Protein AF-A0A6C0JIJ6-F1 (afdb_monomer_lite)

Organism: NCBI:txid1070528

Sequence (146 aa):
MELILEKLKKLEERIAVLEKNEKTASSNNFKESIKSIQLTNNDIELAISSSMSIHIIKILCDENNKKHFLKLKRVLYKFEEGEWSVATDDDITYMFEYVEYLIHSLYKEYSVTLNEEDFLDTNKIIYGLNLKKNLKKIKALFLQSL

Foldseek 3Di:
DVVLVVLLVVLVVVLVVLVVVDPDDDDPPLVVLLVPQDDDPVLLVVVLVAPLLVSLLCSCLPPVNVVQWDADPLWIWGQDPNDTDTQDLSNLLSSSSSVVSNSSVVCVVVVVPDDPCSNCVSHVVPCNVCCVVCVVVSSSVSSVSD

Secondary structure (DSSP, 8-state):
-HHHHHHHHHHHHHHHHHHHTS---S--HHHHHHHTPPP-HHHHHHHHHS-HHHHHHHHHTSTTTGGGEEEETTEEEEEETTEEEEPPHHHHHHHHHHHHHHHHHHHHHSTTSS-HHHHHHHT-S-TTTTHHHHHHHHHHHHHHH-

Radius of gyration: 15.14 Å; chains: 1; bounding box: 36×30×40 Å

Structure (mmCIF, N/CA/C/O backbone):
data_AF-A0A6C0JIJ6-F1
#
_entry.id   AF-A0A6C0JIJ6-F1
#
loop_
_atom_site.group_PDB
_atom_site.id
_atom_site.type_symbol
_atom_site.label_atom_id
_atom_site.label_alt_id
_atom_site.label_comp_id
_atom_site.label_asym_id
_atom_site.label_entity_id
_atom_site.label_seq_id
_atom_site.pdbx_PDB_ins_code
_atom_site.Cartn_x
_atom_site.Cartn_y
_atom_site.Cartn_z
_atom_site.occupancy
_atom_site.B_iso_or_equiv
_atom_site.auth_seq_id
_atom_site.auth_comp_id
_atom_site.auth_asym_id
_atom_site.auth_atom_id
_atom_site.pdbx_PDB_model_num
ATOM 1 N N . MET A 1 1 ? -16.795 -6.074 14.947 1.00 71.25 1 MET A N 1
ATOM 2 C CA . MET A 1 1 ? -15.665 -6.828 14.374 1.00 71.25 1 MET A CA 1
ATOM 3 C C . MET A 1 1 ? -15.957 -7.262 12.938 1.00 71.25 1 MET A C 1
ATOM 5 O O . MET A 1 1 ? -15.049 -7.404 12.125 1.00 71.25 1 MET A O 1
ATOM 9 N N . GLU A 1 2 ? -17.232 -7.475 12.606 1.00 74.44 2 GLU A N 1
ATOM 10 C CA . GLU A 1 2 ? -17.709 -7.980 11.316 1.00 74.44 2 GLU A CA 1
ATOM 11 C C . GLU A 1 2 ? -17.295 -7.120 10.106 1.00 74.44 2 GLU A C 1
ATOM 13 O O . GLU A 1 2 ? -16.848 -7.664 9.098 1.00 74.44 2 GLU A O 1
ATOM 18 N N . LEU A 1 3 ? -17.325 -5.786 10.227 1.00 74.12 3 LEU A N 1
ATOM 19 C CA . LEU A 1 3 ? -16.934 -4.867 9.146 1.00 74.12 3 LEU A CA 1
ATOM 20 C C . LEU A 1 3 ? -15.438 -4.946 8.804 1.00 74.12 3 LEU A C 1
ATOM 22 O O . LEU A 1 3 ? -15.064 -4.912 7.631 1.00 74.12 3 LEU A O 1
ATOM 26 N N . ILE A 1 4 ? -14.574 -5.089 9.815 1.00 77.44 4 ILE A N 1
ATOM 27 C CA . ILE A 1 4 ? -13.127 -5.263 9.618 1.00 77.44 4 ILE A CA 1
ATOM 28 C C . ILE A 1 4 ? -12.835 -6.595 8.923 1.00 77.44 4 ILE A C 1
ATOM 30 O O . ILE A 1 4 ? -12.004 -6.648 8.017 1.00 77.44 4 ILE A O 1
ATOM 34 N N . LEU A 1 5 ? -13.546 -7.663 9.294 1.00 81.25 5 LEU A N 1
ATOM 35 C CA . LEU A 1 5 ? -13.397 -8.976 8.663 1.00 81.25 5 LEU A CA 1
ATOM 36 C C . LEU A 1 5 ? -13.856 -8.969 7.199 1.00 81.25 5 LEU A C 1
ATOM 38 O O . LEU A 1 5 ? -13.166 -9.508 6.335 1.00 81.25 5 LEU A O 1
ATOM 42 N N . GLU A 1 6 ? -14.983 -8.321 6.896 1.00 82.88 6 GLU A N 1
ATOM 43 C CA . GLU A 1 6 ? -15.454 -8.154 5.517 1.00 82.88 6 GLU A CA 1
ATOM 44 C C . GLU A 1 6 ? -14.442 -7.363 4.675 1.00 82.88 6 GLU A C 1
ATOM 46 O O . GLU A 1 6 ? -14.162 -7.692 3.518 1.00 82.88 6 GLU A O 1
ATOM 51 N N . LYS A 1 7 ? -13.862 -6.321 5.271 1.00 81.19 7 LYS A N 1
ATOM 52 C CA . LYS A 1 7 ? -12.854 -5.476 4.642 1.00 81.19 7 LYS A CA 1
ATOM 53 C C . LYS A 1 7 ? -11.560 -6.236 4.352 1.00 81.19 7 LYS A C 1
ATOM 55 O O . LYS A 1 7 ? -11.051 -6.123 3.236 1.00 81.19 7 LYS A O 1
ATOM 60 N N . LEU A 1 8 ? -11.067 -7.015 5.313 1.00 86.06 8 LEU A N 1
ATOM 61 C CA . LEU A 1 8 ? -9.905 -7.887 5.135 1.00 86.06 8 LEU A CA 1
ATOM 62 C C . LEU A 1 8 ? -10.115 -8.839 3.964 1.00 86.06 8 LEU A C 1
ATOM 64 O O . LEU A 1 8 ? -9.317 -8.833 3.033 1.00 86.06 8 LEU A O 1
ATOM 68 N N . LYS A 1 9 ? -11.250 -9.542 3.937 1.00 87.62 9 LYS A N 1
ATOM 69 C CA . LYS A 1 9 ? -11.579 -10.468 2.850 1.00 87.62 9 LYS A CA 1
ATOM 70 C C . LYS A 1 9 ? -11.572 -9.783 1.477 1.00 87.62 9 LYS A C 1
ATOM 72 O O . LYS A 1 9 ? -10.993 -10.296 0.524 1.00 87.62 9 LYS A O 1
ATOM 77 N N . LYS A 1 10 ? -12.170 -8.590 1.367 1.00 88.25 10 LYS A N 1
ATOM 78 C CA . LYS A 1 10 ? -12.162 -7.818 0.111 1.00 88.25 10 LYS A CA 1
ATOM 79 C C . LYS A 1 10 ? -10.755 -7.375 -0.298 1.00 88.25 10 LYS A C 1
ATOM 81 O O . LYS A 1 10 ? -10.474 -7.307 -1.492 1.00 88.25 10 LYS A O 1
ATOM 86 N N . LEU A 1 11 ? -9.893 -7.018 0.654 1.00 87.38 11 LEU A N 1
ATOM 87 C CA . LEU A 1 11 ? -8.501 -6.666 0.366 1.00 87.38 11 LEU A CA 1
ATOM 88 C C . LEU A 1 11 ? -7.709 -7.891 -0.098 1.00 87.38 11 LEU A C 1
ATOM 90 O O . LEU A 1 11 ? -7.051 -7.808 -1.129 1.00 87.38 11 LEU A O 1
ATOM 94 N N . GLU A 1 12 ? -7.842 -9.025 0.589 1.00 89.44 12 GLU A N 1
ATOM 95 C CA . GLU A 1 12 ? -7.211 -10.297 0.214 1.00 89.44 12 GLU A CA 1
ATOM 96 C C . GLU A 1 12 ? -7.570 -10.705 -1.221 1.00 89.44 12 GLU A C 1
ATOM 98 O O . GLU A 1 12 ? -6.688 -10.980 -2.035 1.00 89.44 12 GLU A O 1
ATOM 103 N N . GLU A 1 13 ? -8.859 -10.671 -1.571 1.00 89.75 13 GLU A N 1
ATOM 104 C CA . GLU A 1 13 ? -9.334 -10.996 -2.920 1.00 89.75 13 GLU A CA 1
ATOM 105 C C . GLU A 1 13 ? -8.717 -10.074 -3.983 1.00 89.75 13 GLU A C 1
ATOM 107 O O . GLU A 1 13 ? -8.330 -10.524 -5.065 1.00 89.75 13 GLU A O 1
ATOM 112 N N . ARG A 1 14 ? -8.594 -8.777 -3.683 1.00 88.12 14 ARG A N 1
ATOM 113 C CA . ARG A 1 14 ? -8.036 -7.792 -4.617 1.00 88.12 14 ARG A CA 1
ATOM 114 C C . ARG A 1 14 ? -6.529 -7.916 -4.770 1.00 88.12 14 ARG A C 1
ATOM 116 O O . ARG A 1 14 ? -6.047 -7.860 -5.900 1.00 88.12 14 ARG A O 1
ATOM 123 N N . ILE A 1 15 ? -5.809 -8.123 -3.672 1.00 88.44 15 ILE A N 1
ATOM 124 C CA . ILE A 1 15 ? -4.368 -8.387 -3.681 1.00 88.44 15 ILE A CA 1
ATOM 125 C C . ILE A 1 15 ? -4.089 -9.630 -4.530 1.00 88.44 15 ILE A C 1
ATOM 127 O O . ILE A 1 15 ? -3.274 -9.562 -5.446 1.00 88.44 15 ILE A O 1
ATOM 131 N N . ALA A 1 16 ? -4.844 -10.715 -4.336 1.00 86.81 16 ALA A N 1
ATOM 132 C CA . ALA A 1 16 ? -4.685 -11.938 -5.120 1.00 86.81 16 ALA A CA 1
ATOM 133 C C . ALA A 1 16 ? -4.913 -11.723 -6.630 1.00 86.81 16 ALA A C 1
ATOM 135 O O . ALA A 1 16 ? -4.252 -12.352 -7.458 1.00 86.81 16 ALA A O 1
ATOM 136 N N . VAL A 1 17 ? -5.837 -10.838 -7.022 1.00 86.06 17 VAL A N 1
ATOM 137 C CA . VAL A 1 17 ? -6.045 -10.469 -8.435 1.00 86.06 17 VAL A CA 1
ATOM 138 C C . VAL A 1 17 ? -4.858 -9.674 -8.984 1.00 86.06 17 VAL A C 1
ATOM 140 O O . VAL A 1 17 ? -4.393 -9.968 -10.085 1.00 86.06 17 VAL A O 1
ATOM 143 N N . LEU A 1 18 ? -4.348 -8.696 -8.229 1.00 82.38 18 LEU A N 1
ATOM 144 C CA . LEU A 1 18 ? -3.172 -7.903 -8.614 1.00 82.38 18 LEU A CA 1
ATOM 145 C C . LEU A 1 18 ? -1.918 -8.778 -8.753 1.00 82.38 18 LEU A C 1
ATOM 147 O O . LEU A 1 18 ? -1.104 -8.553 -9.643 1.00 82.38 18 LEU A O 1
ATOM 151 N N . GLU A 1 19 ? -1.783 -9.805 -7.916 1.00 83.00 19 GLU A N 1
ATOM 152 C CA . GLU A 1 19 ? -0.699 -10.783 -8.013 1.00 83.00 19 GLU A CA 1
ATOM 153 C C . GLU A 1 19 ? -0.834 -11.702 -9.234 1.00 83.00 19 GLU A C 1
ATOM 155 O O . GLU A 1 19 ? 0.158 -11.961 -9.907 1.00 83.00 19 GLU A O 1
ATOM 160 N N . LYS A 1 20 ? -2.049 -12.156 -9.573 1.00 78.31 20 LYS A N 1
ATOM 161 C CA . LYS A 1 20 ? -2.295 -13.048 -10.724 1.00 78.31 20 LYS A CA 1
ATOM 162 C C . LYS A 1 20 ? -2.149 -12.380 -12.089 1.00 78.31 20 LYS A C 1
ATOM 164 O O . LYS A 1 20 ? -1.862 -13.065 -13.067 1.00 78.31 20 LYS A O 1
ATOM 169 N N . ASN A 1 21 ? -2.403 -11.076 -12.178 1.00 70.12 21 ASN A N 1
ATOM 170 C CA . ASN A 1 21 ? -2.328 -10.336 -13.441 1.00 70.12 21 ASN A CA 1
ATOM 171 C C . ASN A 1 21 ? -0.884 -10.108 -13.919 1.00 70.12 21 ASN A C 1
ATOM 173 O O . ASN A 1 21 ? -0.673 -9.687 -15.058 1.00 70.12 21 ASN A O 1
ATOM 177 N N . GLU A 1 22 ? 0.107 -10.403 -13.080 1.00 65.75 22 GLU A N 1
ATOM 178 C CA . GLU A 1 22 ? 1.513 -10.329 -13.441 1.00 65.75 22 GLU A CA 1
ATOM 179 C C . GLU A 1 22 ? 1.902 -11.586 -14.231 1.00 65.75 22 GLU A C 1
ATOM 181 O O . GLU A 1 22 ? 1.859 -12.714 -13.736 1.00 65.75 22 GLU A O 1
ATOM 186 N N . LYS A 1 23 ? 2.221 -11.406 -15.516 1.00 51.22 23 LYS A N 1
ATOM 187 C CA . LYS A 1 23 ? 2.660 -12.506 -16.376 1.00 51.22 23 LYS A CA 1
ATOM 188 C C . LYS A 1 23 ? 3.990 -13.037 -15.849 1.00 51.22 23 LYS A C 1
ATOM 190 O O . LYS A 1 23 ? 4.976 -12.313 -15.839 1.00 51.22 23 LYS A O 1
ATOM 195 N N . THR A 1 24 ? 3.992 -14.310 -15.468 1.00 54.41 24 THR A N 1
ATOM 196 C CA . THR A 1 24 ? 5.156 -15.141 -15.138 1.00 54.41 24 THR A CA 1
ATOM 197 C C . THR A 1 24 ? 6.430 -14.755 -15.901 1.00 54.41 24 THR A C 1
ATOM 199 O O . THR A 1 24 ? 6.564 -15.080 -17.081 1.00 54.41 24 THR A O 1
ATOM 202 N N . ALA A 1 25 ? 7.373 -14.140 -15.192 1.00 42.53 25 ALA A N 1
ATOM 203 C CA . ALA A 1 25 ? 8.815 -14.223 -15.400 1.00 42.53 25 ALA A CA 1
ATOM 204 C C . ALA A 1 25 ? 9.478 -13.939 -14.039 1.00 42.53 25 ALA A C 1
ATOM 206 O O . ALA A 1 25 ? 9.055 -13.054 -13.309 1.00 42.53 25 ALA A O 1
ATOM 207 N N . SER A 1 26 ? 10.418 -14.796 -13.655 1.00 46.69 26 SER A N 1
ATOM 208 C CA . SER A 1 26 ? 11.099 -14.855 -12.356 1.00 46.69 26 SER A CA 1
ATOM 209 C C . SER A 1 26 ? 11.930 -13.595 -12.070 1.00 46.69 26 SER A C 1
ATOM 211 O O . SER A 1 26 ? 12.967 -13.454 -12.707 1.00 46.69 26 SER A O 1
ATOM 213 N N . SER A 1 27 ? 11.554 -12.699 -11.143 1.00 48.03 27 SER A N 1
ATOM 214 C CA . SER A 1 27 ? 12.083 -12.609 -9.763 1.00 48.03 27 SER A CA 1
ATOM 215 C C . SER A 1 27 ? 11.502 -11.393 -8.974 1.00 48.03 27 SER A C 1
ATOM 217 O O . SER A 1 27 ? 11.777 -10.231 -9.257 1.00 48.03 27 SER A O 1
ATOM 219 N N . ASN A 1 28 ? 10.728 -11.668 -7.911 1.00 55.59 28 ASN A N 1
ATOM 220 C CA . ASN A 1 28 ? 9.853 -10.742 -7.151 1.00 55.59 28 ASN A CA 1
ATOM 221 C C . ASN A 1 28 ? 10.535 -9.727 -6.186 1.00 55.59 28 ASN A C 1
ATOM 223 O O . ASN A 1 28 ? 10.064 -9.544 -5.064 1.00 55.59 28 ASN A O 1
ATOM 227 N N . ASN A 1 29 ? 11.604 -9.011 -6.544 1.00 70.38 29 ASN A N 1
ATOM 228 C CA . ASN A 1 29 ? 12.261 -8.133 -5.548 1.00 70.38 29 ASN A CA 1
ATOM 229 C C . ASN A 1 29 ? 11.353 -7.013 -5.000 1.00 70.38 29 ASN A C 1
ATOM 231 O O . ASN A 1 29 ? 11.370 -6.746 -3.800 1.00 70.38 29 ASN A O 1
ATOM 235 N N . PHE A 1 30 ? 10.519 -6.389 -5.833 1.00 80.75 30 PHE A N 1
ATOM 236 C CA . PHE A 1 30 ? 9.625 -5.317 -5.386 1.00 80.75 30 PHE A CA 1
ATOM 237 C C . PHE A 1 30 ? 8.539 -5.823 -4.429 1.00 80.75 30 PHE A C 1
ATOM 239 O O . PHE A 1 30 ? 8.393 -5.310 -3.321 1.00 80.75 30 PHE A O 1
ATOM 246 N N . LYS A 1 31 ? 7.785 -6.851 -4.836 1.00 83.00 31 LYS A N 1
ATOM 247 C CA . LYS A 1 31 ? 6.668 -7.377 -4.041 1.00 83.00 31 LYS A CA 1
ATOM 248 C C . LYS A 1 31 ? 7.137 -8.044 -2.761 1.00 83.00 31 LYS A C 1
ATOM 250 O O . LYS A 1 31 ? 6.508 -7.814 -1.735 1.00 83.00 31 LYS A O 1
ATOM 255 N N . GLU A 1 32 ? 8.231 -8.804 -2.796 1.00 82.00 32 GLU A N 1
ATOM 256 C CA . GLU A 1 32 ? 8.817 -9.367 -1.575 1.00 82.00 32 GLU A CA 1
ATOM 257 C C . GLU A 1 32 ? 9.247 -8.258 -0.610 1.00 82.00 32 GLU A C 1
ATOM 259 O O . GLU A 1 32 ? 9.017 -8.372 0.590 1.00 82.00 32 GLU A O 1
ATOM 264 N N . SER A 1 33 ? 9.756 -7.131 -1.120 1.00 81.25 33 SER A N 1
ATOM 265 C CA . SER A 1 33 ? 10.075 -5.974 -0.275 1.00 81.25 33 SER A CA 1
ATOM 266 C C . SER A 1 33 ? 8.825 -5.404 0.401 1.00 81.25 33 SER A C 1
ATOM 268 O O . SER A 1 33 ? 8.828 -5.206 1.613 1.00 81.25 33 SER A O 1
ATOM 270 N N . ILE A 1 34 ? 7.721 -5.234 -0.340 1.00 87.88 34 ILE A N 1
ATOM 271 C CA . ILE A 1 34 ? 6.427 -4.836 0.246 1.00 87.88 34 ILE A CA 1
ATOM 272 C C . ILE A 1 34 ? 5.948 -5.857 1.289 1.00 87.88 34 ILE A C 1
ATOM 274 O O . ILE A 1 34 ? 5.493 -5.469 2.362 1.00 87.88 34 ILE A O 1
ATOM 278 N N . LYS A 1 35 ? 6.068 -7.157 0.994 1.00 86.94 35 LYS A N 1
ATOM 279 C CA . LYS A 1 35 ? 5.667 -8.247 1.898 1.00 86.94 35 LYS A CA 1
ATOM 280 C C . LYS A 1 35 ? 6.510 -8.306 3.167 1.00 86.94 35 LYS A C 1
ATOM 282 O O . LYS A 1 35 ? 6.007 -8.742 4.196 1.00 86.94 35 LYS A O 1
ATOM 287 N N . SER A 1 36 ? 7.762 -7.861 3.094 1.00 85.00 36 SER A N 1
ATOM 288 C CA . SER A 1 36 ? 8.699 -7.862 4.217 1.00 85.00 36 SER A CA 1
ATOM 289 C C . SER A 1 36 ? 8.475 -6.729 5.224 1.00 85.00 36 SER A C 1
ATOM 291 O O . SER A 1 36 ? 9.074 -6.760 6.297 1.00 85.00 36 SER A O 1
ATOM 293 N N . ILE A 1 37 ? 7.614 -5.751 4.909 1.00 87.62 37 ILE A N 1
ATOM 294 C CA . ILE A 1 37 ? 7.254 -4.667 5.829 1.00 87.62 37 ILE A CA 1
ATOM 295 C C . ILE A 1 37 ? 6.637 -5.274 7.093 1.00 87.62 37 ILE A C 1
ATOM 297 O O . ILE A 1 37 ? 5.582 -5.905 7.049 1.00 87.62 37 ILE A O 1
ATOM 301 N N . GLN A 1 38 ? 7.292 -5.051 8.230 1.00 83.69 38 GLN A N 1
ATOM 302 C CA . GLN A 1 38 ? 6.794 -5.445 9.543 1.00 83.69 38 GLN A CA 1
ATOM 303 C C . GLN A 1 38 ? 6.170 -4.238 10.231 1.00 83.69 38 GLN A C 1
ATOM 305 O O . GLN A 1 38 ? 6.793 -3.181 10.323 1.00 83.69 38 GLN A O 1
ATOM 310 N N . LEU A 1 39 ? 4.940 -4.409 10.709 1.00 85.12 39 LEU A N 1
ATOM 311 C CA . LEU A 1 39 ? 4.225 -3.399 11.479 1.00 85.12 39 LEU A CA 1
ATOM 312 C C . LEU A 1 39 ? 4.261 -3.740 12.966 1.00 85.12 39 LEU A C 1
ATOM 314 O O . LEU A 1 39 ? 4.313 -4.905 13.359 1.00 85.12 39 LEU A O 1
ATOM 318 N N . THR A 1 40 ? 4.212 -2.702 13.784 1.00 83.75 40 THR A N 1
ATOM 319 C CA . THR A 1 40 ? 4.192 -2.760 15.243 1.00 83.75 40 THR A CA 1
ATOM 320 C C . THR A 1 40 ? 2.873 -2.212 15.782 1.00 83.75 40 THR A C 1
ATOM 322 O O . THR A 1 40 ? 2.131 -1.526 15.083 1.00 83.75 40 THR A O 1
ATOM 325 N N . ASN A 1 41 ? 2.577 -2.450 17.060 1.00 78.12 41 ASN A N 1
ATOM 326 C CA . ASN A 1 41 ? 1.338 -1.959 17.685 1.00 78.12 41 ASN A CA 1
ATOM 327 C C . ASN A 1 41 ? 1.201 -0.435 17.615 1.00 78.12 41 ASN A C 1
ATOM 329 O O . ASN A 1 41 ? 0.097 0.084 17.470 1.00 78.12 41 ASN A O 1
ATOM 333 N N . ASN A 1 42 ? 2.331 0.272 17.664 1.00 82.25 42 ASN A N 1
ATOM 334 C CA . ASN A 1 42 ? 2.376 1.721 17.534 1.00 82.25 42 ASN A CA 1
ATOM 335 C C . ASN A 1 42 ? 1.849 2.191 16.163 1.00 82.25 42 ASN A C 1
ATOM 337 O O . ASN A 1 42 ? 1.247 3.256 16.065 1.00 82.25 42 ASN A O 1
ATOM 341 N N . ASP A 1 43 ? 2.000 1.385 15.109 1.00 80.06 43 ASP A N 1
ATOM 342 C CA . ASP A 1 43 ? 1.457 1.694 13.783 1.00 80.06 43 ASP A CA 1
ATOM 343 C C . ASP A 1 43 ? -0.079 1.663 13.781 1.00 80.06 43 ASP A C 1
ATOM 345 O O . ASP A 1 43 ? -0.729 2.491 13.144 1.00 80.06 43 ASP A O 1
ATOM 349 N N . ILE A 1 44 ? -0.691 0.792 14.588 1.00 76.06 44 ILE A N 1
ATOM 350 C CA . ILE A 1 44 ? -2.151 0.763 14.755 1.00 76.06 44 ILE A CA 1
ATOM 351 C C . ILE A 1 44 ? -2.635 2.027 15.466 1.00 76.06 44 ILE A C 1
ATOM 353 O O . ILE A 1 44 ? -3.578 2.671 15.009 1.00 76.06 44 ILE A O 1
ATOM 357 N N . GLU A 1 45 ? -1.983 2.414 16.564 1.00 75.62 45 GLU A N 1
ATOM 358 C CA . GLU A 1 45 ? -2.326 3.626 17.320 1.00 75.62 45 GLU A CA 1
ATOM 359 C C . GLU A 1 45 ? -2.187 4.889 16.452 1.00 75.62 45 GLU A C 1
ATOM 361 O O . GLU A 1 45 ? -3.019 5.803 16.493 1.00 75.62 45 GLU A O 1
ATOM 366 N N . LEU A 1 46 ? -1.175 4.920 15.584 1.00 74.81 46 LEU A N 1
ATOM 367 C CA . LEU A 1 46 ? -0.968 5.991 14.613 1.00 74.81 46 LEU A CA 1
ATOM 368 C C . LEU A 1 46 ? -1.991 5.967 13.466 1.00 74.81 46 LEU A C 1
ATOM 370 O O . LEU A 1 46 ? -2.392 7.034 12.995 1.00 74.81 46 LEU A O 1
ATOM 374 N N . ALA A 1 47 ? -2.446 4.791 13.031 1.00 73.06 47 A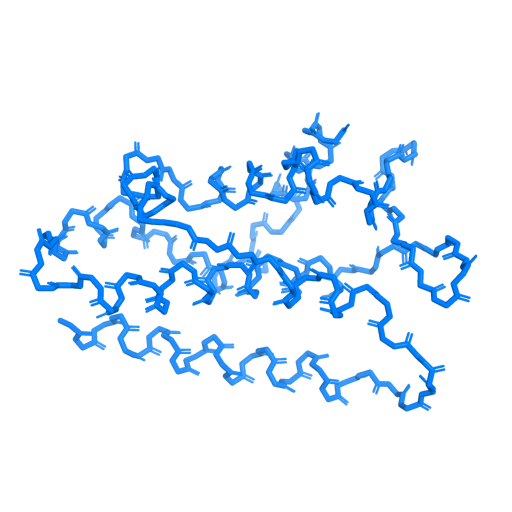LA A N 1
ATOM 375 C CA . ALA A 1 47 ? -3.526 4.643 12.051 1.00 73.06 47 ALA A CA 1
ATOM 376 C C . ALA A 1 47 ? -4.918 4.974 12.624 1.00 73.06 47 ALA A C 1
ATOM 378 O O . ALA A 1 47 ? -5.830 5.318 11.872 1.00 73.06 47 ALA A O 1
ATOM 379 N N . ILE A 1 48 ? -5.099 4.872 13.945 1.00 70.25 48 ILE A N 1
ATOM 380 C CA . ILE A 1 48 ? -6.307 5.339 14.643 1.00 70.25 48 ILE A CA 1
ATOM 381 C C . ILE A 1 48 ? -6.274 6.861 14.797 1.00 70.25 48 ILE A C 1
ATOM 383 O O . ILE A 1 48 ? -7.279 7.524 14.581 1.00 70.25 48 ILE A O 1
ATOM 387 N N . SER A 1 49 ? -5.125 7.431 15.162 1.00 70.94 49 SER A N 1
ATOM 388 C CA . SER A 1 49 ? -4.991 8.872 15.427 1.00 70.94 49 SER A CA 1
ATOM 389 C C . SER A 1 49 ? -4.766 9.729 14.173 1.00 70.94 49 SER A C 1
ATOM 391 O O . SER A 1 49 ? -4.815 10.959 14.241 1.00 70.94 49 SER A O 1
ATOM 393 N N . SER A 1 50 ? -4.530 9.115 13.010 1.00 70.81 50 SER A N 1
ATOM 394 C CA . SER A 1 50 ? -4.349 9.802 11.728 1.00 70.81 50 SER A CA 1
ATOM 395 C C . SER A 1 50 ? -4.992 9.025 10.579 1.00 70.81 50 SER A C 1
ATOM 397 O O . SER A 1 50 ? -5.183 7.822 10.671 1.00 70.81 50 SER A O 1
ATOM 399 N N . SER A 1 51 ? -5.330 9.688 9.467 1.00 77.56 51 SER A N 1
ATOM 400 C CA . SER A 1 51 ? -5.959 8.997 8.329 1.00 77.56 51 SER A CA 1
ATOM 401 C C . SER A 1 51 ? -5.081 7.849 7.802 1.00 77.56 51 SER A C 1
ATOM 403 O O . SER A 1 51 ? -3.899 8.089 7.519 1.00 77.56 51 SER A O 1
ATOM 405 N N . MET A 1 52 ? -5.676 6.677 7.542 1.00 81.69 52 MET A N 1
ATOM 406 C CA . MET A 1 52 ? -5.014 5.488 6.975 1.00 81.69 52 MET A CA 1
ATOM 407 C C . MET A 1 52 ?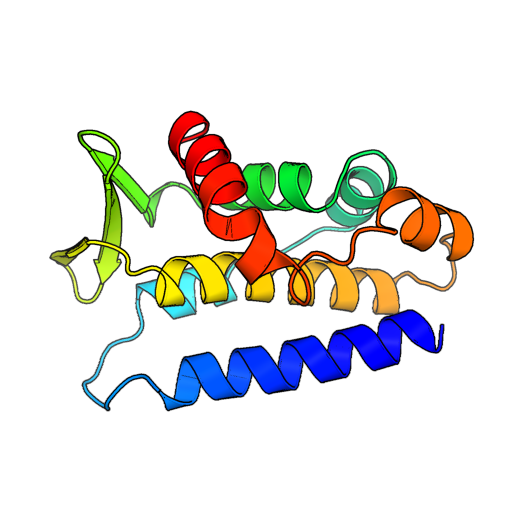 -4.055 5.816 5.821 1.00 81.69 52 MET A C 1
ATOM 409 O O . MET A 1 52 ? -2.921 5.352 5.782 1.00 81.69 52 MET A O 1
ATOM 413 N N . SER A 1 53 ? -4.469 6.692 4.900 1.00 78.88 53 SER A N 1
ATOM 414 C CA . SER A 1 53 ? -3.661 7.085 3.740 1.00 78.88 53 SER A CA 1
ATOM 415 C C . SER A 1 53 ? -2.329 7.742 4.103 1.00 78.88 53 SER A C 1
ATOM 417 O O . SER A 1 53 ? -1.309 7.469 3.478 1.00 78.88 53 SER A O 1
ATOM 419 N N . ILE A 1 54 ? -2.339 8.631 5.100 1.00 81.94 54 ILE A N 1
ATOM 420 C CA . ILE A 1 54 ? -1.131 9.337 5.545 1.00 81.94 54 ILE A CA 1
ATOM 421 C C . ILE A 1 54 ? -0.220 8.357 6.274 1.00 81.94 54 ILE A C 1
ATOM 423 O O . ILE A 1 54 ? 0.994 8.395 6.085 1.00 81.94 54 ILE A O 1
ATOM 427 N N . HIS A 1 55 ? -0.801 7.475 7.084 1.00 85.00 55 HIS A N 1
ATOM 428 C CA . HIS A 1 55 ? -0.031 6.493 7.826 1.00 85.00 55 HIS A CA 1
ATOM 429 C C . HIS A 1 55 ? 0.635 5.461 6.900 1.00 85.00 55 HIS A C 1
ATOM 431 O O . HIS A 1 55 ? 1.834 5.230 7.023 1.00 85.00 55 HIS A O 1
ATOM 437 N N . ILE A 1 56 ? -0.071 4.959 5.880 1.00 88.75 56 ILE A N 1
ATOM 438 C CA . ILE A 1 56 ? 0.530 4.079 4.866 1.00 88.75 56 ILE A CA 1
ATOM 439 C C . ILE A 1 56 ? 1.686 4.776 4.132 1.00 88.75 56 ILE A C 1
ATOM 441 O O . ILE A 1 56 ? 2.735 4.171 3.932 1.00 88.75 56 ILE A O 1
ATOM 445 N N . ILE A 1 57 ? 1.539 6.057 3.765 1.00 88.62 57 ILE A N 1
ATOM 446 C CA . ILE A 1 57 ? 2.643 6.829 3.164 1.00 88.62 57 ILE A CA 1
ATOM 447 C C . ILE A 1 57 ? 3.843 6.894 4.115 1.00 88.62 57 ILE A C 1
ATOM 449 O O . ILE A 1 57 ? 4.968 6.699 3.668 1.00 88.62 57 ILE A O 1
ATOM 453 N N . LYS A 1 58 ? 3.625 7.131 5.415 1.00 87.81 58 LYS A N 1
ATOM 454 C CA . LYS A 1 58 ? 4.710 7.150 6.408 1.00 87.81 58 LYS A CA 1
ATOM 455 C C . LYS A 1 58 ? 5.440 5.809 6.482 1.00 87.81 58 LYS A C 1
ATOM 457 O O . LYS A 1 58 ? 6.662 5.821 6.428 1.00 87.81 58 LYS A O 1
ATOM 462 N N . ILE A 1 59 ? 4.711 4.691 6.536 1.00 88.38 59 ILE A N 1
ATOM 463 C CA . ILE A 1 59 ? 5.292 3.337 6.549 1.00 88.38 59 ILE A CA 1
ATOM 464 C C . ILE A 1 59 ? 6.157 3.102 5.302 1.00 88.38 59 ILE A C 1
ATOM 466 O O . ILE A 1 59 ? 7.296 2.646 5.396 1.00 88.38 59 ILE A O 1
ATOM 470 N N . LEU A 1 60 ? 5.631 3.437 4.121 1.00 87.81 60 LEU A N 1
ATOM 471 C CA . LEU A 1 60 ? 6.332 3.244 2.847 1.00 87.81 60 LEU A CA 1
ATOM 472 C C . LEU A 1 60 ? 7.555 4.159 2.697 1.00 87.81 60 LEU A C 1
ATOM 474 O O . LEU A 1 60 ? 8.517 3.805 2.019 1.00 87.81 60 LEU A O 1
ATOM 478 N N . CYS A 1 61 ? 7.520 5.330 3.327 1.00 84.44 61 CYS A N 1
ATOM 479 C CA . CYS A 1 61 ? 8.622 6.280 3.375 1.00 84.44 61 CYS A CA 1
ATOM 480 C C . CYS A 1 61 ? 9.530 6.087 4.601 1.00 84.44 61 CYS A C 1
ATOM 482 O O . CYS A 1 61 ? 10.375 6.947 4.830 1.00 84.44 61 CYS A O 1
ATOM 484 N N . ASP A 1 62 ? 9.393 5.027 5.400 1.00 83.19 62 ASP A N 1
ATOM 485 C CA . ASP A 1 62 ? 10.332 4.743 6.492 1.00 83.19 62 ASP A CA 1
ATOM 486 C C . ASP A 1 62 ? 11.730 4.464 5.917 1.00 83.19 62 ASP A C 1
ATOM 488 O O . ASP A 1 62 ? 11.859 3.818 4.877 1.00 83.19 62 ASP A O 1
ATOM 492 N N . GLU A 1 63 ? 12.796 4.952 6.556 1.00 69.38 63 GLU A N 1
ATOM 493 C CA . GLU A 1 63 ? 14.171 4.776 6.066 1.00 69.38 63 GLU A CA 1
ATOM 494 C C . GLU A 1 63 ? 14.568 3.308 5.877 1.00 69.38 63 GLU A C 1
ATOM 496 O O . GLU A 1 63 ? 15.358 2.998 4.980 1.00 69.38 63 GLU A O 1
ATOM 501 N N . ASN A 1 64 ? 13.964 2.403 6.649 1.00 69.75 64 ASN A N 1
ATOM 502 C CA . ASN A 1 64 ? 14.148 0.962 6.503 1.00 69.75 64 ASN A CA 1
ATOM 503 C C . ASN A 1 64 ? 13.531 0.416 5.201 1.00 69.75 64 ASN A C 1
ATOM 505 O O . ASN A 1 64 ? 14.031 -0.564 4.655 1.00 69.75 64 ASN A O 1
ATOM 509 N N . ASN A 1 65 ? 12.516 1.098 4.659 1.00 68.81 65 ASN A N 1
ATOM 510 C CA . ASN A 1 65 ? 11.755 0.707 3.468 1.00 68.81 65 ASN A CA 1
ATOM 511 C C . ASN A 1 65 ? 12.086 1.563 2.223 1.00 68.81 65 ASN A C 1
ATOM 513 O O . ASN A 1 65 ? 11.823 1.149 1.092 1.00 68.81 65 ASN A O 1
ATOM 517 N N . LYS A 1 66 ? 12.713 2.742 2.390 1.00 66.75 66 LYS A N 1
ATOM 518 C CA . LYS A 1 66 ? 13.021 3.703 1.305 1.00 66.75 66 LYS A CA 1
ATOM 519 C C . LYS A 1 66 ? 13.898 3.143 0.183 1.00 66.75 66 LYS A C 1
ATOM 521 O O . LYS A 1 66 ? 13.876 3.678 -0.920 1.00 66.75 66 LYS A O 1
ATOM 526 N N . LYS A 1 67 ? 14.678 2.087 0.431 1.00 71.06 67 LYS A N 1
ATOM 527 C CA . LYS A 1 67 ? 15.634 1.540 -0.554 1.00 71.06 67 LYS A CA 1
ATOM 528 C C . LYS A 1 67 ? 14.964 0.952 -1.802 1.00 71.06 67 LYS A C 1
ATOM 530 O O . LYS A 1 67 ? 15.637 0.770 -2.812 1.00 71.06 67 LYS A O 1
ATOM 535 N N . HIS A 1 68 ? 13.662 0.679 -1.747 1.00 72.81 68 HIS A N 1
ATOM 536 C CA . HIS A 1 68 ? 12.928 -0.011 -2.809 1.00 72.81 68 HIS A CA 1
ATOM 537 C C . HIS A 1 68 ? 12.279 0.925 -3.834 1.00 72.81 68 HIS A C 1
ATOM 539 O O . HIS A 1 68 ? 11.795 0.460 -4.871 1.00 72.81 68 HIS A O 1
ATOM 545 N N . PHE A 1 69 ? 12.294 2.238 -3.579 1.00 82.56 69 PHE A N 1
ATOM 546 C CA . PHE A 1 69 ? 11.619 3.219 -4.420 1.00 82.56 69 PHE A CA 1
ATOM 547 C C . PHE A 1 69 ? 12.464 4.470 -4.624 1.00 82.56 69 PHE A C 1
ATOM 549 O O . PHE A 1 69 ? 13.144 4.941 -3.716 1.00 82.56 69 PHE A O 1
ATOM 556 N N . LEU A 1 70 ? 12.360 5.061 -5.812 1.00 82.38 70 LEU A N 1
ATOM 557 C CA . LEU A 1 70 ? 12.999 6.335 -6.120 1.00 82.38 70 LEU A CA 1
ATOM 558 C C . LEU A 1 70 ? 12.043 7.245 -6.887 1.00 82.38 70 LEU A C 1
ATOM 560 O O . LEU A 1 70 ? 11.320 6.811 -7.784 1.00 82.38 70 LEU A O 1
ATOM 564 N N . LYS A 1 71 ? 12.070 8.541 -6.575 1.00 87.44 71 LYS A N 1
ATOM 565 C CA . LYS A 1 71 ? 11.329 9.567 -7.311 1.00 87.44 71 LYS A CA 1
ATOM 566 C C . LYS A 1 71 ? 12.244 10.304 -8.285 1.00 87.44 71 LYS A C 1
ATOM 568 O O . LYS A 1 71 ? 13.197 10.962 -7.878 1.00 87.44 71 LYS A O 1
ATOM 573 N N . LEU A 1 72 ? 11.873 10.320 -9.565 1.00 82.19 72 LEU A N 1
ATOM 574 C CA . LEU A 1 72 ? 12.541 11.122 -10.596 1.00 82.19 72 LEU A CA 1
ATOM 575 C C . LEU A 1 72 ? 11.516 11.867 -11.448 1.00 82.19 72 LEU A C 1
ATOM 577 O O . LEU A 1 72 ? 10.634 11.256 -12.038 1.00 82.19 72 LEU A O 1
ATOM 581 N N . LYS A 1 73 ? 11.620 13.201 -11.541 1.00 81.75 73 LYS A N 1
ATOM 582 C CA . LYS A 1 73 ? 10.768 14.045 -12.413 1.00 81.75 73 LYS A CA 1
ATOM 583 C C . LYS A 1 73 ? 9.252 13.749 -12.308 1.00 81.75 73 LYS A C 1
ATOM 585 O O . LYS A 1 73 ? 8.537 13.843 -13.299 1.00 81.75 73 LYS A O 1
ATOM 590 N N . ARG A 1 74 ? 8.756 13.444 -11.097 1.00 85.38 74 ARG A N 1
ATOM 591 C CA . ARG A 1 74 ? 7.357 13.042 -10.777 1.00 85.38 74 ARG A CA 1
ATOM 592 C C . ARG A 1 74 ? 6.952 11.625 -11.209 1.00 85.38 74 ARG A C 1
ATOM 594 O O . ARG A 1 74 ? 5.768 11.300 -11.186 1.00 85.38 74 ARG A O 1
ATOM 601 N N . VAL A 1 75 ? 7.917 10.792 -11.564 1.00 87.19 75 VAL A N 1
ATOM 602 C CA . VAL A 1 75 ? 7.743 9.371 -11.860 1.00 87.19 75 VAL A CA 1
ATOM 603 C C . VAL A 1 75 ? 8.311 8.565 -10.695 1.00 87.19 75 VAL A C 1
ATOM 605 O O . VAL A 1 75 ? 9.378 8.897 -10.174 1.00 87.19 75 VAL A O 1
ATOM 608 N N . LEU A 1 76 ? 7.569 7.543 -10.274 1.00 90.12 76 LEU A N 1
ATOM 609 C CA . LEU A 1 76 ? 8.030 6.561 -9.301 1.00 90.12 76 LEU A CA 1
ATOM 610 C C . LEU A 1 76 ? 8.772 5.455 -10.045 1.00 90.12 76 LEU A C 1
ATOM 612 O O . LEU A 1 76 ? 8.241 4.914 -11.014 1.00 90.12 76 LEU A O 1
ATOM 616 N N . TYR A 1 77 ? 9.959 5.116 -9.570 1.00 89.69 77 TYR A N 1
ATOM 617 C CA . TYR A 1 77 ? 10.702 3.947 -10.005 1.00 89.69 77 TYR A CA 1
ATOM 618 C C . TYR A 1 77 ? 10.715 2.915 -8.884 1.00 89.69 77 TYR A C 1
ATOM 620 O O . TYR A 1 77 ? 10.839 3.279 -7.711 1.00 89.69 77 TYR A O 1
ATOM 628 N N . LYS A 1 78 ? 10.594 1.644 -9.262 1.00 88.62 78 LYS A N 1
ATOM 629 C CA . LYS A 1 78 ? 10.796 0.490 -8.388 1.00 88.62 78 LYS A CA 1
ATOM 630 C C . LYS A 1 78 ? 12.071 -0.240 -8.789 1.00 88.62 78 LYS A C 1
ATOM 632 O O . LYS A 1 78 ? 12.453 -0.220 -9.959 1.00 88.62 78 LYS A O 1
ATOM 637 N N . PHE A 1 79 ? 12.725 -0.852 -7.811 1.00 83.94 79 PHE A N 1
ATOM 638 C CA . PHE A 1 79 ? 13.874 -1.711 -8.061 1.00 83.94 79 PHE A CA 1
ATOM 639 C C . PHE A 1 79 ? 13.422 -3.171 -8.154 1.00 83.94 79 PHE A C 1
ATOM 641 O O . PHE A 1 79 ? 12.871 -3.716 -7.196 1.00 83.94 79 PHE A O 1
ATOM 648 N N . GLU A 1 80 ? 13.636 -3.795 -9.307 1.00 81.81 80 GLU A N 1
ATOM 649 C CA . GLU A 1 80 ? 13.176 -5.146 -9.626 1.00 81.81 80 GLU A CA 1
ATOM 650 C C . GLU A 1 80 ? 14.258 -5.868 -10.437 1.00 81.81 80 GLU A C 1
ATOM 652 O O . GLU A 1 80 ? 14.853 -5.284 -11.333 1.00 81.81 80 GLU A O 1
ATOM 657 N N . GLU A 1 81 ? 14.585 -7.106 -10.061 1.00 79.25 81 GLU A N 1
ATOM 658 C CA . GLU A 1 81 ? 15.605 -7.942 -10.736 1.00 79.25 81 GLU A CA 1
ATOM 659 C C . GLU A 1 81 ? 17.006 -7.314 -10.890 1.00 79.25 81 GLU A C 1
ATOM 661 O O . GLU A 1 81 ? 17.794 -7.725 -11.736 1.00 79.25 81 GLU A O 1
ATOM 666 N N . GLY A 1 82 ? 17.357 -6.335 -10.052 1.00 80.06 82 GLY A N 1
ATOM 667 C CA . GLY A 1 82 ? 18.641 -5.634 -10.162 1.00 80.06 82 GLY A CA 1
ATOM 668 C C . GLY A 1 82 ? 18.595 -4.374 -11.033 1.00 80.06 82 GLY A C 1
ATOM 669 O O . GLY A 1 82 ? 19.616 -3.700 -11.171 1.00 80.06 82 GLY A O 1
ATOM 670 N N . GLU A 1 83 ? 17.428 -4.019 -11.571 1.00 84.44 83 GLU A N 1
ATOM 671 C CA . GLU A 1 83 ? 17.233 -2.871 -12.452 1.00 84.44 83 GLU A CA 1
ATOM 672 C C . GLU A 1 83 ? 16.158 -1.910 -11.924 1.00 84.44 83 GLU A C 1
ATOM 674 O O . GLU A 1 83 ? 15.268 -2.267 -11.150 1.00 84.44 83 GLU A O 1
ATOM 679 N N . TRP A 1 84 ? 16.244 -0.645 -12.342 1.00 87.50 84 TRP A N 1
ATOM 680 C CA . TRP A 1 84 ? 15.214 0.354 -12.057 1.00 87.50 84 TRP A CA 1
ATOM 681 C C . TRP A 1 84 ? 14.184 0.382 -13.183 1.00 87.50 84 TRP A C 1
ATOM 683 O O . TRP A 1 84 ? 14.515 0.714 -14.321 1.00 87.50 84 TRP A O 1
ATOM 693 N N . SER A 1 85 ? 12.920 0.125 -12.853 1.00 88.94 85 SER A N 1
ATOM 694 C CA . SER A 1 85 ? 11.793 0.201 -13.785 1.00 88.94 85 SER A CA 1
ATOM 695 C C . SER A 1 85 ? 10.747 1.210 -13.304 1.00 88.94 85 SER A C 1
ATOM 697 O O . SER A 1 85 ? 10.683 1.566 -12.126 1.00 88.94 85 SER A O 1
ATOM 699 N N . VAL A 1 86 ? 9.942 1.743 -14.227 1.00 91.00 86 VAL A N 1
ATOM 700 C CA . VAL A 1 86 ? 8.867 2.687 -13.881 1.00 91.00 86 VAL A CA 1
ATOM 701 C C . VAL A 1 86 ? 7.734 1.925 -13.201 1.00 91.00 86 VAL A C 1
ATOM 703 O O . VAL A 1 86 ? 7.190 0.988 -13.779 1.00 91.00 86 VAL A O 1
ATOM 706 N N . ALA A 1 87 ? 7.336 2.362 -12.006 1.00 90.62 87 ALA A N 1
ATOM 707 C CA . ALA A 1 87 ? 6.211 1.766 -11.300 1.00 90.62 87 ALA A CA 1
ATOM 708 C C . ALA A 1 87 ? 4.890 2.088 -12.015 1.00 90.62 87 ALA A C 1
ATOM 710 O O . ALA A 1 87 ? 4.563 3.253 -12.286 1.00 90.62 87 ALA A O 1
ATOM 711 N N . THR A 1 88 ? 4.120 1.043 -12.296 1.00 90.06 88 THR A N 1
ATOM 712 C CA . THR A 1 88 ? 2.791 1.129 -12.901 1.00 90.06 88 THR A CA 1
ATOM 713 C C . THR A 1 88 ? 1.742 1.567 -11.877 1.00 90.06 88 THR A C 1
ATOM 715 O O . THR A 1 88 ? 1.976 1.580 -10.667 1.00 90.06 88 THR A O 1
ATOM 718 N N . ASP A 1 89 ? 0.547 1.938 -12.340 1.00 87.38 89 ASP A N 1
ATOM 719 C CA . ASP A 1 89 ? -0.557 2.238 -11.421 1.00 87.38 89 ASP A CA 1
ATOM 720 C C . ASP A 1 89 ? -1.028 0.988 -10.654 1.00 87.38 89 ASP A C 1
ATOM 722 O O . ASP A 1 89 ? -1.497 1.120 -9.521 1.00 87.38 89 ASP A O 1
ATOM 726 N N . ASP A 1 90 ? -0.844 -0.211 -11.215 1.00 87.94 90 ASP A N 1
ATOM 727 C CA . ASP A 1 90 ? -1.127 -1.476 -10.530 1.00 87.94 90 ASP A CA 1
ATOM 728 C C . ASP A 1 90 ? -0.084 -1.770 -9.441 1.00 87.94 90 ASP A C 1
ATOM 730 O O . ASP A 1 90 ? -0.474 -2.148 -8.339 1.00 87.94 90 ASP A O 1
ATOM 734 N N . ASP A 1 91 ? 1.207 -1.490 -9.680 1.00 88.50 91 ASP A N 1
ATOM 735 C CA . ASP A 1 91 ? 2.260 -1.584 -8.650 1.00 88.50 91 ASP A CA 1
ATOM 736 C C . ASP A 1 91 ? 1.956 -0.676 -7.458 1.00 88.50 91 ASP A C 1
ATOM 738 O O . ASP A 1 91 ? 2.053 -1.073 -6.297 1.00 88.50 91 ASP A O 1
ATOM 742 N N . ILE A 1 92 ? 1.557 0.562 -7.755 1.00 89.50 92 ILE A N 1
ATOM 743 C CA . ILE A 1 92 ? 1.199 1.551 -6.740 1.00 89.50 92 ILE A CA 1
ATOM 744 C C . ILE A 1 92 ? -0.057 1.095 -5.992 1.00 89.50 92 ILE A C 1
ATOM 746 O O . ILE A 1 92 ? -0.104 1.180 -4.767 1.00 89.50 92 ILE A O 1
ATOM 750 N N . THR A 1 93 ? -1.062 0.582 -6.707 1.00 90.19 93 THR A N 1
ATOM 751 C CA . THR A 1 93 ? -2.286 0.045 -6.096 1.00 90.19 93 THR A CA 1
ATOM 752 C C . THR A 1 93 ? -1.966 -1.121 -5.163 1.00 90.19 93 THR A C 1
ATOM 754 O O . THR A 1 93 ? -2.411 -1.109 -4.018 1.00 90.19 93 THR A O 1
ATOM 757 N N . TYR A 1 94 ? -1.155 -2.079 -5.616 1.00 89.50 94 TYR A N 1
ATOM 758 C CA . TYR A 1 94 ? -0.709 -3.219 -4.819 1.00 89.50 94 TYR A CA 1
ATOM 759 C C . TYR A 1 94 ? 0.023 -2.764 -3.556 1.00 89.50 94 TYR A C 1
ATOM 761 O O . TYR A 1 94 ? -0.348 -3.167 -2.460 1.00 89.50 94 TYR A O 1
ATOM 769 N N . MET A 1 95 ? 1.006 -1.872 -3.694 1.00 89.75 95 MET A N 1
ATOM 770 C CA . MET A 1 95 ? 1.787 -1.355 -2.571 1.00 89.75 95 MET A CA 1
ATOM 771 C C . MET A 1 95 ? 0.893 -0.732 -1.489 1.00 89.75 95 MET A C 1
ATOM 773 O O . MET A 1 95 ? 1.050 -1.027 -0.307 1.00 89.75 95 MET A O 1
ATOM 777 N N . PHE A 1 96 ? -0.072 0.101 -1.882 1.00 90.56 96 PHE A N 1
ATOM 778 C CA . PHE A 1 96 ? -0.984 0.739 -0.935 1.00 90.56 96 PHE A CA 1
ATOM 779 C C . PHE A 1 96 ? -1.968 -0.237 -0.286 1.00 90.56 96 PHE A C 1
ATOM 781 O O . PHE A 1 96 ? -2.181 -0.163 0.922 1.00 90.56 96 PHE A O 1
ATOM 788 N N . GLU A 1 97 ? -2.570 -1.136 -1.067 1.00 90.44 97 GLU A N 1
ATOM 789 C CA . GLU A 1 97 ? -3.575 -2.081 -0.560 1.00 90.44 97 GLU A CA 1
ATOM 790 C C . GLU A 1 97 ? -2.955 -3.183 0.294 1.00 90.44 97 GLU A C 1
ATOM 792 O O . GLU A 1 97 ? -3.589 -3.643 1.240 1.00 90.44 97 GLU A O 1
ATOM 797 N N . TYR A 1 98 ? -1.707 -3.562 0.016 1.00 91.44 98 TYR A N 1
ATOM 798 C CA . TYR A 1 98 ? -0.992 -4.539 0.823 1.00 91.44 98 TYR A CA 1
ATOM 799 C C . TYR A 1 98 ? -0.652 -3.989 2.212 1.00 91.44 98 TYR A C 1
ATOM 801 O O . TYR A 1 98 ? -0.925 -4.646 3.213 1.00 91.44 98 TYR A O 1
ATOM 809 N N . VAL A 1 99 ? -0.122 -2.764 2.310 1.00 89.88 99 VAL A N 1
ATOM 810 C CA . VAL A 1 99 ? 0.146 -2.156 3.627 1.00 89.88 99 VAL A CA 1
ATOM 811 C C . VAL A 1 99 ? -1.156 -1.928 4.397 1.00 89.88 99 VAL A C 1
ATOM 813 O O . VAL A 1 99 ? -1.212 -2.172 5.598 1.00 89.88 99 VAL A O 1
ATOM 816 N N . GLU A 1 100 ? -2.234 -1.535 3.716 1.00 88.94 100 GLU A N 1
ATOM 817 C CA . GLU A 1 100 ? -3.560 -1.446 4.334 1.00 88.94 100 GLU A CA 1
ATOM 818 C C . GLU A 1 100 ? -4.029 -2.801 4.893 1.00 88.94 100 GLU A C 1
ATOM 820 O O . GLU A 1 100 ? -4.535 -2.874 6.015 1.00 88.94 100 GLU A O 1
ATOM 825 N N . TYR A 1 101 ? -3.838 -3.881 4.131 1.00 89.56 101 TYR A N 1
ATOM 826 C CA . TYR A 1 101 ? -4.125 -5.240 4.581 1.00 89.56 101 TYR A CA 1
ATOM 827 C C . TYR A 1 101 ? -3.318 -5.609 5.834 1.00 89.56 101 TYR A C 1
ATOM 829 O O . TYR A 1 101 ? -3.897 -6.152 6.778 1.00 89.56 101 TYR A O 1
ATOM 837 N N . LEU A 1 102 ? -2.026 -5.266 5.890 1.00 89.00 102 LEU A N 1
ATOM 838 C CA . LEU A 1 102 ? -1.200 -5.493 7.080 1.00 89.00 102 LEU A CA 1
ATOM 839 C C . LEU A 1 102 ? -1.742 -4.737 8.300 1.00 89.00 102 LEU A C 1
ATOM 841 O O . LEU A 1 102 ? -1.863 -5.329 9.369 1.00 89.00 102 LEU A O 1
ATOM 845 N N . ILE A 1 103 ? -2.135 -3.467 8.144 1.00 87.31 103 ILE A N 1
ATOM 846 C CA . ILE A 1 103 ? -2.687 -2.659 9.246 1.00 87.31 103 ILE A CA 1
ATOM 847 C C . ILE A 1 103 ? -3.992 -3.268 9.767 1.00 87.31 103 ILE A C 1
ATOM 849 O O . ILE A 1 103 ? -4.161 -3.413 10.976 1.00 87.31 103 ILE A O 1
ATOM 853 N N . HIS A 1 104 ? -4.916 -3.655 8.882 1.00 85.00 104 HIS A N 1
ATOM 854 C CA . HIS A 1 104 ? -6.167 -4.291 9.305 1.00 85.00 104 HIS A CA 1
ATOM 855 C C . HIS A 1 104 ? -5.948 -5.668 9.941 1.00 85.00 104 HIS A C 1
ATOM 857 O O . HIS A 1 104 ? -6.676 -6.032 10.866 1.00 85.00 104 HIS A O 1
ATOM 863 N N . SER A 1 105 ? -4.967 -6.430 9.454 1.00 86.44 105 SER A N 1
ATOM 864 C CA . SER A 1 105 ? -4.626 -7.745 10.006 1.00 86.44 105 SER A CA 1
ATOM 865 C C . SER A 1 105 ? -4.076 -7.595 11.416 1.00 86.44 105 SER A C 1
ATOM 867 O O . SER A 1 105 ? -4.562 -8.246 12.337 1.00 86.44 105 SER A O 1
ATOM 869 N N . LEU A 1 106 ? -3.156 -6.647 11.602 1.00 85.00 106 LEU A N 1
ATOM 870 C CA . LEU A 1 106 ? -2.612 -6.315 12.908 1.00 85.00 106 LEU A CA 1
ATOM 871 C C . LEU A 1 106 ? -3.718 -5.795 13.840 1.00 85.00 106 LEU A C 1
ATOM 873 O O . LEU A 1 106 ? -3.869 -6.279 14.955 1.00 85.00 106 LEU A O 1
ATOM 877 N N . TYR A 1 107 ? -4.581 -4.888 13.373 1.00 81.44 107 TYR A N 1
ATOM 878 C CA . TYR A 1 107 ? -5.718 -4.395 14.159 1.00 81.44 107 TYR A CA 1
ATOM 879 C C . TYR A 1 107 ? -6.619 -5.532 14.665 1.00 81.44 107 TYR A C 1
ATOM 881 O O . TYR A 1 107 ? -7.032 -5.521 15.821 1.00 81.44 107 TYR A O 1
ATOM 889 N N . LYS A 1 108 ? -6.899 -6.537 13.825 1.00 81.56 108 LYS A N 1
ATOM 890 C CA . LYS A 1 108 ? -7.675 -7.726 14.210 1.00 81.56 108 LYS A CA 1
ATOM 891 C C . LYS A 1 108 ? -6.993 -8.527 15.326 1.00 81.56 108 LYS A C 1
ATOM 893 O O . LYS A 1 108 ? -7.688 -9.057 16.186 1.00 81.56 108 LYS A O 1
ATOM 898 N N . GLU A 1 109 ? -5.668 -8.628 15.328 1.00 79.94 109 GLU A N 1
ATOM 899 C CA . GLU A 1 109 ? -4.920 -9.329 16.383 1.00 79.94 109 GLU A CA 1
ATOM 900 C C . GLU A 1 109 ? -4.964 -8.578 17.72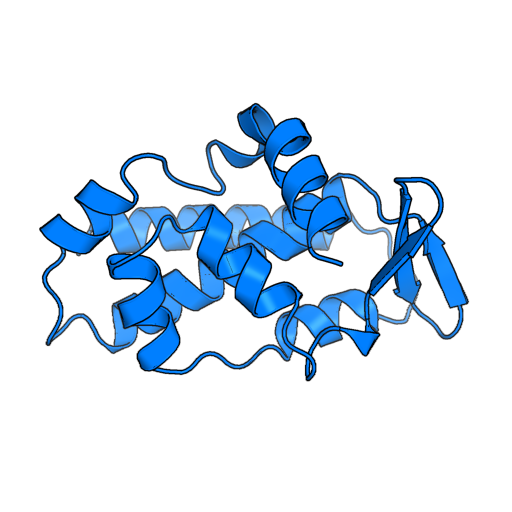5 1.00 79.94 109 GLU A C 1
ATOM 902 O O . GLU A 1 109 ? -5.010 -9.208 18.782 1.00 79.94 109 GLU A O 1
ATOM 907 N N . TYR A 1 110 ? -5.041 -7.243 17.690 1.00 73.62 110 TYR A N 1
ATOM 908 C CA . TYR A 1 110 ? -5.076 -6.368 18.872 1.00 73.62 110 TYR A CA 1
ATOM 909 C C . TYR A 1 110 ? -6.477 -5.842 19.233 1.00 73.62 110 TYR A C 1
ATOM 911 O O . TYR A 1 110 ? -6.625 -5.009 20.131 1.00 73.62 110 TYR A O 1
ATOM 919 N N . SER A 1 111 ? -7.532 -6.341 18.583 1.00 64.69 111 SER A N 1
ATOM 920 C CA . SER A 1 111 ? -8.897 -5.806 18.704 1.00 64.69 111 SER A CA 1
ATOM 921 C C . SER A 1 111 ? -9.530 -5.993 20.086 1.00 64.69 111 SER A C 1
ATOM 923 O O . SER A 1 111 ? -10.578 -5.422 20.361 1.00 64.69 111 SER A O 1
ATOM 925 N N . VAL A 1 112 ? -8.925 -6.797 20.966 1.00 59.97 112 VAL A N 1
ATOM 926 C CA . VAL A 1 112 ? -9.413 -7.015 22.339 1.00 59.97 112 VAL A CA 1
ATOM 927 C C . VAL A 1 112 ? -9.251 -5.753 23.203 1.00 59.97 112 VAL A C 1
ATOM 929 O O . VAL A 1 112 ? -9.972 -5.588 24.183 1.00 59.97 112 VAL A O 1
ATOM 932 N N . THR A 1 113 ? -8.341 -4.843 22.836 1.00 57.38 113 THR A N 1
ATOM 933 C CA . THR A 1 113 ? -8.010 -3.637 23.619 1.00 57.38 113 THR A CA 1
ATOM 934 C C . THR A 1 113 ? -8.347 -2.315 22.930 1.00 57.38 113 THR A C 1
ATOM 936 O O . THR A 1 113 ? -8.141 -1.261 23.526 1.00 57.38 113 THR A O 1
ATOM 939 N N . LEU A 1 114 ? -8.846 -2.335 21.692 1.00 64.25 114 LEU A N 1
ATOM 940 C CA . LEU A 1 114 ? -9.039 -1.133 20.876 1.00 64.25 114 LEU A CA 1
ATOM 941 C C . LEU A 1 114 ? -10.521 -0.915 20.554 1.00 64.25 114 LEU A C 1
ATOM 943 O O . LEU A 1 114 ? -11.223 -1.851 20.180 1.00 64.25 114 LEU A O 1
ATOM 947 N N . ASN A 1 115 ? -10.990 0.330 20.674 1.00 67.62 115 ASN A N 1
ATOM 948 C CA . ASN A 1 115 ? -12.354 0.700 20.305 1.00 67.62 115 ASN A CA 1
ATOM 949 C C . ASN A 1 115 ? -12.521 0.641 18.777 1.00 67.62 115 ASN A C 1
ATOM 951 O O . ASN A 1 115 ? -11.810 1.310 18.024 1.00 67.62 115 ASN A O 1
ATOM 955 N N . GLU A 1 116 ? -13.453 -0.187 18.316 1.00 67.38 116 GLU A N 1
ATOM 956 C CA . GLU A 1 116 ? -13.736 -0.391 16.896 1.00 67.38 116 GLU A CA 1
ATOM 957 C C . GLU A 1 116 ? -14.416 0.805 16.243 1.00 67.38 116 GLU A C 1
ATOM 959 O O . GLU A 1 116 ? -14.141 1.105 15.079 1.00 67.38 116 GLU A O 1
ATOM 964 N N . GLU A 1 117 ? -15.247 1.524 16.995 1.00 68.25 117 GLU A N 1
ATOM 965 C CA . GLU A 1 117 ? -15.943 2.699 16.481 1.00 68.25 117 GLU A CA 1
ATOM 966 C C . GLU A 1 117 ? -14.958 3.819 16.146 1.00 68.25 117 GLU A C 1
ATOM 968 O O . GLU A 1 117 ? -15.061 4.392 15.068 1.00 68.25 117 GLU A O 1
ATOM 973 N N . ASP A 1 118 ? -13.938 4.058 16.975 1.00 68.56 118 ASP A N 1
ATOM 974 C CA . ASP A 1 118 ? -12.943 5.116 16.738 1.00 68.56 118 ASP A CA 1
ATOM 975 C C . ASP A 1 118 ? -12.081 4.839 15.495 1.00 68.56 118 ASP A C 1
ATOM 977 O O . ASP A 1 118 ? -11.791 5.743 14.700 1.00 68.56 118 ASP A O 1
ATOM 981 N N . PHE A 1 119 ? -11.698 3.573 15.291 1.00 70.81 119 PHE A N 1
ATOM 982 C CA . PHE A 1 119 ? -10.941 3.156 14.112 1.00 70.81 119 PHE A CA 1
ATOM 983 C C . PHE A 1 119 ? -11.782 3.281 12.837 1.00 70.81 119 PHE A C 1
ATOM 985 O O . PHE A 1 119 ? -11.301 3.817 11.833 1.00 70.81 119 PHE A O 1
ATOM 992 N N . LEU A 1 120 ? -13.033 2.807 12.867 1.00 69.81 120 LEU A N 1
ATOM 993 C CA . LEU A 1 120 ? -13.943 2.881 11.726 1.00 69.81 120 LEU A CA 1
ATOM 994 C C . LEU A 1 120 ? -14.372 4.318 11.425 1.00 69.81 120 LEU A C 1
ATOM 996 O O . LEU A 1 120 ? -14.433 4.677 10.254 1.00 69.81 120 LEU A O 1
ATOM 1000 N N . ASP A 1 121 ? -14.619 5.152 12.435 1.00 68.81 121 ASP A N 1
ATOM 1001 C CA . ASP A 1 121 ? -15.032 6.544 12.259 1.00 68.81 121 ASP A CA 1
ATOM 1002 C C . ASP A 1 121 ? -13.915 7.399 11.668 1.00 68.81 121 ASP A C 1
ATOM 1004 O O . ASP A 1 121 ? -14.159 8.162 10.727 1.00 68.81 121 ASP A O 1
ATOM 1008 N N . THR A 1 122 ? -12.681 7.214 12.140 1.00 69.81 122 THR A N 1
ATOM 1009 C CA . THR A 1 122 ? -11.511 7.913 11.590 1.00 69.81 122 THR A CA 1
ATOM 1010 C C . THR A 1 122 ? -11.191 7.445 10.169 1.00 69.81 122 THR A C 1
ATOM 1012 O O . THR A 1 122 ? -10.781 8.240 9.318 1.00 69.81 122 THR A O 1
ATOM 1015 N N . ASN A 1 123 ? -11.450 6.168 9.872 1.00 68.00 123 ASN A N 1
ATOM 1016 C CA . ASN A 1 123 ? -11.170 5.545 8.579 1.00 68.00 123 ASN A CA 1
ATOM 1017 C C . ASN A 1 123 ? -12.438 5.255 7.755 1.00 68.00 123 ASN A C 1
ATOM 1019 O O . ASN A 1 123 ? -12.425 4.402 6.864 1.00 68.00 123 ASN A O 1
ATOM 1023 N N . LYS A 1 124 ? -13.517 6.024 7.987 1.00 61.03 124 LYS A N 1
ATOM 1024 C CA . LYS A 1 124 ? -14.816 5.929 7.282 1.00 61.03 124 LYS A CA 1
ATOM 1025 C C . LYS A 1 124 ? -14.654 5.941 5.763 1.00 61.03 124 LYS A C 1
ATOM 1027 O O . LYS A 1 124 ? -15.408 5.299 5.030 1.00 61.03 124 LYS A O 1
ATOM 1032 N N . ILE A 1 125 ? -13.635 6.653 5.277 1.00 57.47 125 ILE A N 1
ATOM 1033 C CA . ILE A 1 125 ? -13.163 6.524 3.902 1.00 57.47 125 ILE A CA 1
ATOM 1034 C C . ILE A 1 125 ? -12.297 5.273 3.833 1.00 57.47 125 ILE A C 1
ATOM 1036 O O . ILE A 1 125 ? -11.085 5.330 4.016 1.00 57.47 125 ILE A O 1
ATOM 1040 N N . ILE A 1 126 ? -12.945 4.154 3.519 1.00 58.47 126 ILE A N 1
ATOM 1041 C CA . I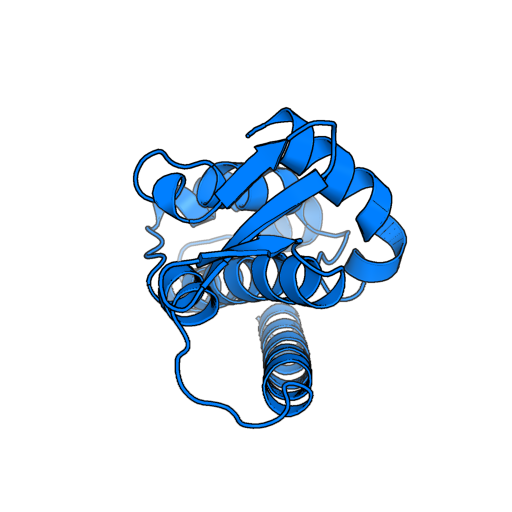LE A 1 126 ? -12.290 2.879 3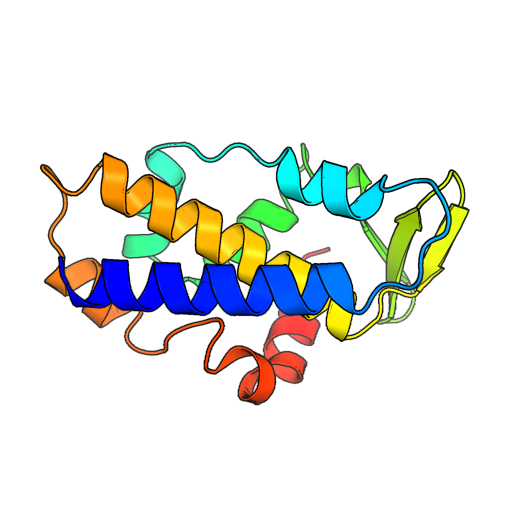.253 1.00 58.47 126 ILE A CA 1
ATOM 1042 C C . ILE A 1 126 ? -11.244 3.097 2.146 1.00 58.47 126 ILE A C 1
ATOM 1044 O O . ILE A 1 126 ? -11.586 3.201 0.957 1.00 58.47 126 ILE A O 1
ATOM 1048 N N . TYR A 1 127 ? -9.973 3.191 2.550 1.00 63.06 127 TYR A N 1
ATOM 1049 C CA . TYR A 1 127 ? -8.809 3.119 1.668 1.00 63.06 127 TYR A CA 1
ATOM 1050 C C . TYR A 1 127 ? -8.883 1.760 0.933 1.00 63.06 127 TYR A C 1
ATOM 1052 O O . TYR A 1 127 ? -9.703 0.913 1.270 1.00 63.06 127 TYR A O 1
ATOM 1060 N N . GLY A 1 128 ? -8.271 1.561 -0.223 1.00 68.44 128 GLY A N 1
ATOM 1061 C CA . GLY A 1 128 ? -8.535 0.344 -1.016 1.00 68.44 128 GLY A CA 1
ATOM 1062 C C . GLY A 1 128 ? -9.819 0.408 -1.864 1.00 68.44 128 GLY A C 1
ATOM 1063 O O . GLY A 1 128 ? -9.723 0.737 -3.043 1.00 68.44 128 GLY A O 1
ATOM 1064 N N . LEU A 1 129 ? -11.033 0.137 -1.343 1.00 64.00 129 LEU A N 1
ATOM 1065 C CA . LEU A 1 129 ? -12.275 0.155 -2.168 1.00 64.0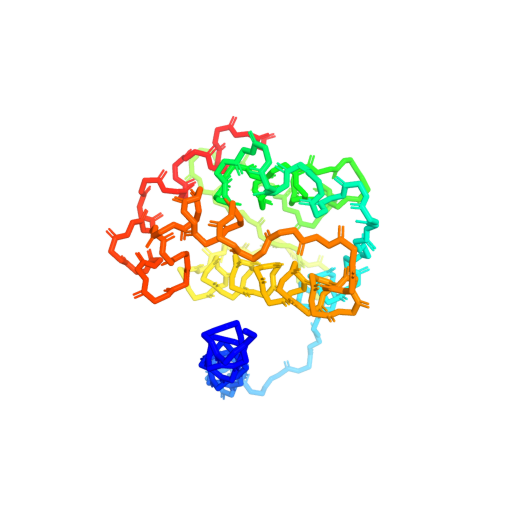0 129 LEU A CA 1
ATOM 1066 C C . LEU A 1 129 ? -12.501 1.511 -2.864 1.00 64.00 129 LEU A C 1
ATOM 1068 O O . LEU A 1 129 ? -13.060 1.570 -3.959 1.00 64.00 129 LEU A O 1
ATOM 1072 N N . ASN A 1 130 ? -12.014 2.598 -2.257 1.00 72.19 130 ASN A N 1
ATOM 1073 C CA . ASN A 1 130 ? -11.981 3.928 -2.861 1.00 72.19 130 ASN A CA 1
ATOM 1074 C C . ASN A 1 130 ? -10.581 4.368 -3.324 1.00 72.19 130 ASN A C 1
ATOM 1076 O O . ASN A 1 130 ? -10.438 5.505 -3.781 1.00 72.19 130 ASN A O 1
ATOM 1080 N N . LEU A 1 131 ? -9.554 3.511 -3.245 1.00 79.69 131 LEU A N 1
ATOM 1081 C CA . LEU A 1 131 ? -8.195 3.849 -3.677 1.00 79.69 131 LEU A CA 1
ATOM 1082 C C . LEU A 1 131 ? -8.193 4.256 -5.143 1.00 79.69 131 LEU A C 1
ATOM 1084 O O . LEU A 1 131 ? -7.712 5.337 -5.446 1.00 79.69 131 LEU A O 1
ATOM 1088 N N . LYS A 1 132 ? -8.827 3.486 -6.038 1.00 79.81 132 LYS A N 1
ATOM 1089 C CA . LYS A 1 132 ? -8.914 3.850 -7.466 1.00 79.81 132 LYS A CA 1
ATOM 1090 C C . LYS A 1 132 ? -9.475 5.257 -7.693 1.00 79.81 132 LYS A C 1
ATOM 1092 O O . LYS A 1 132 ? -8.949 5.994 -8.521 1.00 79.81 132 LYS A O 1
ATOM 1097 N N . LYS A 1 133 ? -10.499 5.662 -6.931 1.00 83.75 133 LYS A N 1
ATOM 1098 C CA . LYS A 1 133 ? -11.094 7.008 -7.033 1.00 83.75 133 LYS A CA 1
ATOM 1099 C C . LYS A 1 133 ? -10.125 8.109 -6.588 1.00 83.75 133 LYS A C 1
ATOM 1101 O O . LYS A 1 133 ? -10.165 9.209 -7.126 1.00 83.75 133 LYS A O 1
ATOM 1106 N N . ASN A 1 134 ? -9.249 7.810 -5.630 1.00 82.69 134 ASN A N 1
ATOM 1107 C CA . ASN A 1 134 ? -8.331 8.773 -5.017 1.00 82.69 134 ASN A CA 1
ATOM 1108 C C . ASN A 1 134 ? -6.861 8.595 -5.435 1.00 82.69 134 ASN A C 1
ATOM 1110 O O . ASN A 1 134 ? -6.007 9.368 -4.992 1.00 82.69 134 ASN A O 1
ATOM 1114 N N . LEU A 1 135 ? -6.558 7.625 -6.303 1.00 85.81 135 LEU A N 1
ATOM 1115 C CA . LEU A 1 135 ? -5.201 7.159 -6.587 1.00 85.81 135 LEU A CA 1
ATOM 1116 C C . LEU A 1 135 ? -4.307 8.301 -7.050 1.00 85.81 135 LEU A C 1
ATOM 1118 O O . LEU A 1 135 ? -3.204 8.455 -6.549 1.00 85.81 135 LEU A O 1
ATOM 1122 N N . LYS A 1 136 ? -4.802 9.171 -7.935 1.00 87.81 136 LYS A N 1
ATOM 1123 C CA . LYS A 1 136 ? -4.041 10.325 -8.432 1.00 87.81 136 LYS A CA 1
ATOM 1124 C C . LYS A 1 136 ? -3.603 11.275 -7.311 1.00 87.81 136 LYS A C 1
ATOM 1126 O O . LYS A 1 136 ? -2.461 11.728 -7.313 1.00 87.81 136 LYS A O 1
ATOM 1131 N N . LYS A 1 137 ? -4.495 11.578 -6.359 1.00 88.06 137 LYS A N 1
ATOM 1132 C CA . LYS A 1 137 ? -4.206 12.471 -5.224 1.00 88.06 137 LYS A CA 1
ATOM 1133 C C . LYS A 1 137 ? -3.212 11.818 -4.265 1.00 88.06 137 LYS A C 1
ATOM 1135 O O . LYS A 1 137 ? -2.230 12.441 -3.886 1.00 88.06 137 LYS A O 1
ATOM 1140 N N . ILE A 1 138 ? -3.455 10.559 -3.918 1.00 86.00 138 ILE A N 1
ATOM 1141 C CA . ILE A 1 138 ? -2.614 9.773 -3.010 1.00 86.00 138 ILE A CA 1
ATOM 1142 C C . ILE A 1 138 ? -1.219 9.561 -3.599 1.00 86.00 138 ILE A C 1
ATOM 1144 O O . ILE A 1 138 ? -0.229 9.830 -2.930 1.00 86.00 138 ILE A O 1
ATOM 1148 N N . LYS A 1 139 ? -1.132 9.164 -4.871 1.00 88.69 139 LYS A N 1
ATOM 1149 C CA . LYS A 1 139 ? 0.122 9.035 -5.621 1.00 88.69 139 LYS A CA 1
ATOM 1150 C C . LYS A 1 139 ? 0.895 10.346 -5.612 1.00 88.69 139 LYS A C 1
ATOM 1152 O O . LYS A 1 139 ? 2.095 10.334 -5.376 1.00 88.69 139 LYS A O 1
ATOM 1157 N N . ALA A 1 140 ? 0.227 11.481 -5.830 1.00 89.88 140 ALA A N 1
ATOM 1158 C CA . ALA A 1 140 ? 0.881 12.784 -5.767 1.00 89.88 140 ALA A CA 1
ATOM 1159 C C . ALA A 1 140 ? 1.447 13.090 -4.369 1.00 89.88 140 ALA A C 1
ATOM 1161 O O . ALA A 1 140 ? 2.574 13.569 -4.284 1.00 89.88 140 ALA A O 1
ATOM 1162 N N . LEU A 1 141 ? 0.702 12.785 -3.299 1.00 88.62 141 LEU A N 1
ATOM 1163 C CA . LEU A 1 141 ? 1.167 12.953 -1.917 1.00 88.62 141 LEU A CA 1
ATOM 1164 C C . LEU A 1 141 ? 2.354 12.038 -1.606 1.00 88.62 141 LEU A C 1
ATOM 1166 O O . LEU A 1 141 ? 3.382 12.509 -1.142 1.00 88.62 141 LEU A O 1
ATOM 1170 N N . PHE A 1 142 ? 2.254 10.755 -1.943 1.00 88.56 142 PHE A N 1
ATOM 1171 C CA . PHE A 1 142 ? 3.334 9.791 -1.753 1.00 88.56 142 PHE A CA 1
ATOM 1172 C C . PHE A 1 142 ? 4.607 10.200 -2.486 1.00 88.56 142 PHE A C 1
ATOM 1174 O O . PHE A 1 142 ? 5.679 10.266 -1.897 1.00 88.56 142 PHE A O 1
ATOM 1181 N N . LEU A 1 143 ? 4.477 10.584 -3.757 1.00 89.50 143 LEU A N 1
ATOM 1182 C CA . LEU A 1 143 ? 5.591 11.110 -4.533 1.00 89.50 143 LEU A CA 1
ATOM 1183 C C . LEU A 1 143 ? 6.187 12.373 -3.909 1.00 89.50 143 LEU A C 1
ATOM 1185 O O . LEU A 1 143 ? 7.355 12.638 -4.135 1.00 89.50 143 LEU A O 1
ATOM 1189 N N . GLN A 1 144 ? 5.429 13.204 -3.194 1.00 87.94 144 GLN A N 1
ATOM 1190 C CA . GLN A 1 144 ? 5.983 14.366 -2.488 1.00 87.94 144 GLN A CA 1
ATOM 1191 C C . GLN A 1 144 ? 6.761 13.978 -1.226 1.00 87.94 144 GLN A C 1
ATOM 1193 O O . GLN A 1 144 ? 7.635 14.744 -0.833 1.00 87.94 144 GLN A O 1
ATOM 1198 N N . SER A 1 145 ? 6.450 12.828 -0.627 1.00 85.75 145 SER A N 1
ATOM 1199 C CA . SER A 1 145 ? 7.053 12.328 0.613 1.00 85.75 145 SER A CA 1
ATOM 1200 C C . SER A 1 145 ? 8.313 11.475 0.417 1.00 85.75 145 SER A C 1
ATOM 1202 O O . SER A 1 145 ? 9.060 11.302 1.378 1.00 85.75 145 SER A O 1
ATOM 1204 N N . LEU A 1 146 ? 8.545 10.962 -0.797 1.00 81.44 146 LEU A N 1
ATOM 1205 C CA . LEU A 1 146 ? 9.814 10.359 -1.231 1.00 81.44 146 LEU A CA 1
ATOM 1206 C C . LEU A 1 146 ? 10.874 11.427 -1.518 1.00 81.44 146 LEU A C 1
ATOM 1208 O O . LEU A 1 146 ? 12.010 11.243 -1.034 1.00 81.44 146 LEU A O 1
#

pLDDT: mean 79.4, std 10.53, range [42.53, 91.44]